Protein AF-A0A087UXR8-F1 (afdb_monomer_lite)

Organism: Stegodyphus mimosarum (NCBI:txid407821)

Structure (mmCIF, N/CA/C/O backbone):
data_AF-A0A087UXR8-F1
#
_entry.id   AF-A0A087UXR8-F1
#
loop_
_atom_site.group_PDB
_atom_site.id
_atom_site.type_symbol
_atom_site.label_atom_id
_atom_site.label_alt_id
_atom_site.label_comp_id
_atom_site.label_asym_id
_atom_site.label_entity_id
_atom_site.label_seq_id
_atom_site.pdbx_PDB_ins_code
_atom_site.Cartn_x
_atom_site.Cartn_y
_atom_site.Cartn_z
_atom_site.occupancy
_atom_site.B_iso_or_equiv
_atom_site.auth_seq_id
_atom_site.auth_comp_id
_atom_site.auth_asym_id
_atom_site.auth_atom_id
_atom_site.pdbx_PDB_model_num
ATOM 1 N N . MET A 1 1 ? -4.639 3.477 21.067 1.00 76.62 1 MET A N 1
ATOM 2 C CA . MET A 1 1 ? -5.639 4.358 20.438 1.00 76.62 1 MET A CA 1
ATOM 3 C C . MET A 1 1 ? -6.968 4.096 21.124 1.00 76.62 1 MET A C 1
ATOM 5 O O . MET A 1 1 ? -7.276 2.928 21.331 1.00 76.62 1 MET A O 1
ATOM 9 N N . SER A 1 2 ? -7.689 5.128 21.560 1.00 96.69 2 SER A N 1
ATOM 10 C CA . SER A 1 2 ? -9.065 4.967 22.051 1.00 96.69 2 SER A CA 1
ATOM 11 C C . SER A 1 2 ? -10.033 4.738 20.884 1.00 96.69 2 SER A C 1
ATOM 13 O O . SER A 1 2 ? -9.681 4.976 19.729 1.00 96.69 2 SER A O 1
ATOM 15 N N . GLU A 1 3 ? -11.257 4.300 21.174 1.00 96.50 3 GLU A N 1
ATOM 16 C CA . GLU A 1 3 ? -12.304 4.108 20.159 1.00 96.50 3 GLU A CA 1
ATOM 17 C C . GLU A 1 3 ? -12.626 5.407 19.404 1.00 96.50 3 GLU A C 1
ATOM 19 O O . GLU A 1 3 ? -12.687 5.420 18.179 1.00 96.50 3 GLU A O 1
ATOM 24 N N . GLU A 1 4 ? -12.725 6.528 20.118 1.00 97.25 4 GLU A N 1
ATOM 25 C CA . GLU A 1 4 ? -12.960 7.843 19.514 1.00 97.25 4 GLU A CA 1
ATOM 26 C C . GLU A 1 4 ? -11.829 8.253 18.555 1.00 97.25 4 GLU A C 1
ATOM 28 O O . GLU A 1 4 ? -12.082 8.743 17.455 1.00 97.25 4 GLU A O 1
ATOM 33 N N . GLN A 1 5 ? -10.572 7.998 18.934 1.00 96.81 5 GLN A N 1
ATOM 34 C CA . GLN A 1 5 ? -9.418 8.265 18.070 1.00 96.81 5 GLN A CA 1
ATOM 35 C C . GLN A 1 5 ? -9.414 7.370 16.825 1.00 96.81 5 GLN A C 1
ATOM 37 O O . GLN A 1 5 ? -9.052 7.839 15.749 1.00 96.81 5 GLN A O 1
ATOM 42 N N . TYR A 1 6 ? -9.825 6.106 16.962 1.00 95.94 6 TYR A N 1
ATOM 43 C CA . TYR A 1 6 ? -9.951 5.178 15.838 1.00 95.94 6 TYR A CA 1
ATOM 44 C C . TYR A 1 6 ? -11.012 5.641 14.840 1.00 95.94 6 TYR A C 1
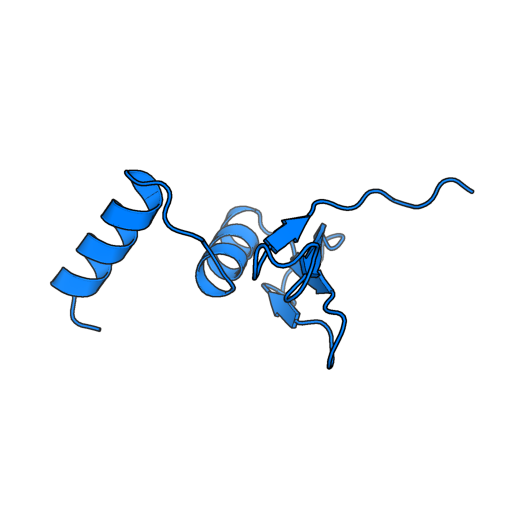ATOM 46 O O . TYR A 1 6 ? -10.733 5.733 13.647 1.00 95.94 6 TYR A O 1
ATOM 54 N N . ILE A 1 7 ? -12.211 5.978 15.327 1.00 97.19 7 ILE A N 1
ATO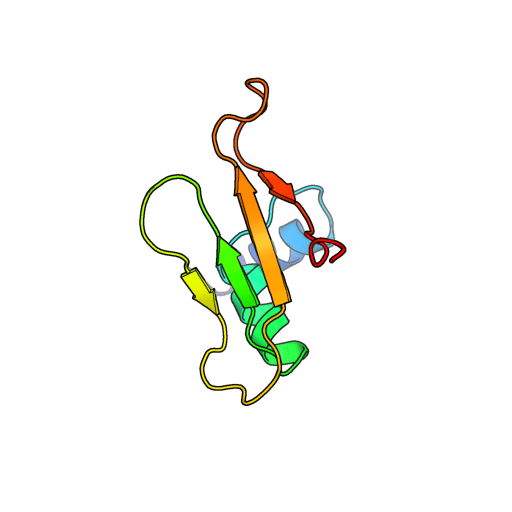M 55 C CA . ILE A 1 7 ? -13.307 6.454 14.476 1.00 97.19 7 ILE A CA 1
ATOM 56 C C . ILE A 1 7 ? -12.870 7.713 13.734 1.00 97.19 7 ILE A C 1
ATOM 58 O O . ILE A 1 7 ? -12.997 7.772 12.514 1.00 97.19 7 ILE A O 1
ATOM 62 N N . LYS A 1 8 ? -12.275 8.676 14.447 1.00 96.75 8 LYS A N 1
ATOM 63 C CA . LYS A 1 8 ? -11.753 9.894 13.830 1.00 96.75 8 LYS A CA 1
ATOM 64 C C . LYS A 1 8 ? -10.712 9.593 12.748 1.00 96.75 8 LYS A C 1
ATOM 66 O O . LYS A 1 8 ? -10.792 10.165 11.671 1.00 96.75 8 LYS A O 1
ATOM 71 N N . TYR A 1 9 ? -9.774 8.679 13.002 1.00 96.19 9 TYR A N 1
ATOM 72 C CA . TYR A 1 9 ? -8.785 8.266 12.003 1.00 96.19 9 TYR A CA 1
ATOM 73 C C . TYR A 1 9 ? -9.449 7.728 10.730 1.00 96.19 9 TYR A C 1
ATOM 75 O O . TYR A 1 9 ? -9.122 8.162 9.627 1.00 96.19 9 TYR A O 1
ATOM 83 N N . CYS A 1 10 ? -10.419 6.821 10.873 1.00 95.81 10 CYS A N 1
ATOM 84 C CA . CYS A 1 10 ? -11.164 6.290 9.735 1.00 95.81 10 CYS A CA 1
ATOM 85 C C . CYS A 1 10 ? -11.932 7.388 8.986 1.00 95.81 10 CYS A C 1
ATOM 87 O O . CYS A 1 10 ? -11.951 7.393 7.757 1.00 95.81 10 CYS A O 1
ATOM 89 N N . GLU A 1 11 ? -12.550 8.329 9.704 1.00 96.94 11 GLU A N 1
ATOM 90 C CA . GLU A 1 11 ? -13.224 9.471 9.087 1.00 96.94 11 GLU A CA 1
ATOM 91 C C . GLU A 1 11 ? -12.255 10.374 8.322 1.00 96.94 11 GLU A C 1
ATOM 93 O O . GLU A 1 11 ? -12.570 10.766 7.199 1.00 96.94 11 GLU A O 1
ATOM 98 N N . ASP A 1 12 ? -11.084 10.669 8.889 1.00 97.00 12 ASP A N 1
ATOM 99 C CA . ASP A 1 12 ? -10.058 11.499 8.261 1.00 97.00 12 ASP A CA 1
ATOM 100 C C . ASP A 1 12 ? -9.543 10.836 6.973 1.00 97.00 12 ASP A C 1
ATOM 102 O O . ASP A 1 12 ? -9.492 11.493 5.931 1.00 97.00 12 ASP A O 1
ATOM 106 N N . ILE A 1 13 ? -9.253 9.530 6.998 1.00 95.44 13 ILE A N 1
ATOM 107 C CA . ILE A 1 13 ? -8.829 8.763 5.812 1.00 95.44 13 ILE A CA 1
ATOM 108 C C . ILE A 1 13 ? -9.886 8.796 4.698 1.00 95.44 13 ILE A C 1
ATOM 110 O O . ILE A 1 13 ? -9.540 8.903 3.525 1.00 95.44 13 ILE A O 1
ATOM 114 N N . VAL A 1 14 ? -11.175 8.722 5.039 1.00 94.88 14 VAL A N 1
ATOM 115 C CA . VAL A 1 14 ? -12.262 8.695 4.044 1.00 94.88 14 VAL A CA 1
ATOM 116 C C . VAL A 1 14 ? -12.606 10.088 3.513 1.00 94.88 14 VAL A C 1
ATOM 118 O O . VAL A 1 14 ? -12.938 10.240 2.338 1.00 94.88 14 VAL A O 1
ATOM 121 N N . LYS A 1 15 ? -12.603 11.104 4.381 1.00 96.69 15 LYS A N 1
ATOM 122 C CA . LYS A 1 15 ? -13.178 12.426 4.083 1.00 96.69 15 LYS A CA 1
ATOM 123 C C . LYS A 1 15 ? -12.138 13.469 3.675 1.00 96.69 15 LYS A C 1
ATOM 125 O O . LYS A 1 15 ? -12.526 14.555 3.247 1.00 96.69 15 LYS A O 1
ATOM 130 N N . THR A 1 16 ? -10.846 13.185 3.818 1.00 95.88 16 THR A N 1
ATOM 131 C CA . THR A 1 16 ? -9.771 14.159 3.572 1.00 95.88 16 THR A CA 1
ATOM 132 C C . THR A 1 16 ? -8.696 13.605 2.640 1.00 95.88 16 THR A C 1
ATOM 134 O O . THR A 1 16 ? -8.687 12.425 2.311 1.00 95.88 16 THR A O 1
ATOM 137 N N . SER A 1 17 ? -7.744 14.455 2.247 1.00 92.50 17 SER A N 1
ATOM 138 C CA . SER A 1 17 ? -6.543 14.051 1.499 1.00 92.50 17 SER A CA 1
ATOM 139 C C . SER A 1 17 ? -5.424 13.537 2.414 1.00 92.50 17 SER A C 1
ATOM 141 O O . SER A 1 17 ? -4.247 13.810 2.173 1.00 92.50 17 SER A O 1
ATOM 143 N N . SER A 1 18 ? -5.784 12.857 3.504 1.00 93.12 18 SER A N 1
ATOM 144 C CA . SER A 1 18 ? -4.812 12.231 4.399 1.00 93.12 18 SER A CA 1
ATOM 145 C C . SER A 1 18 ? -4.056 11.128 3.663 1.00 93.12 18 SER A C 1
ATOM 147 O O . SER A 1 18 ? -4.631 10.357 2.897 1.00 93.12 18 SER A O 1
ATOM 149 N N . TRP A 1 19 ? -2.747 11.067 3.887 1.00 92.19 19 TRP A N 1
ATOM 150 C CA . TRP A 1 19 ? -1.901 10.042 3.292 1.00 92.19 19 TRP A CA 1
ATOM 151 C C . TRP A 1 19 ? -2.121 8.708 4.003 1.00 92.19 19 TRP A C 1
ATOM 153 O O . TRP A 1 19 ? -2.082 8.648 5.231 1.00 92.19 19 TRP A O 1
ATOM 163 N N . GLY A 1 20 ? -2.327 7.647 3.224 1.00 93.19 20 GLY A N 1
ATOM 164 C CA . GLY A 1 20 ? -2.335 6.274 3.724 1.00 93.19 20 GLY A CA 1
ATOM 165 C C . GLY A 1 20 ? -0.928 5.678 3.793 1.00 93.19 20 GLY A C 1
ATOM 166 O O . GLY A 1 20 ? 0.006 6.155 3.143 1.00 93.19 20 GLY A O 1
ATOM 167 N N . GLY A 1 21 ? -0.783 4.603 4.559 1.00 93.56 21 GLY A N 1
ATOM 168 C CA . GLY A 1 21 ? 0.474 3.879 4.709 1.00 93.56 21 GLY A CA 1
ATOM 169 C C . GLY A 1 21 ? 0.269 2.379 4.894 1.00 93.56 21 GLY A C 1
ATOM 170 O O . GLY A 1 21 ? -0.632 1.771 4.317 1.00 93.56 21 GLY A O 1
ATOM 171 N N . HIS A 1 22 ? 1.129 1.763 5.707 1.00 94.00 22 HIS A N 1
ATOM 172 C CA . HIS A 1 22 ? 1.128 0.311 5.902 1.00 94.00 22 HIS A CA 1
ATOM 173 C C . HIS A 1 22 ? -0.197 -0.227 6.471 1.00 94.00 22 HIS A C 1
ATOM 175 O O . HIS A 1 22 ? -0.626 -1.307 6.075 1.00 94.00 22 HIS A O 1
ATOM 181 N N . VAL A 1 23 ? -0.870 0.524 7.352 1.00 95.56 23 VAL A N 1
ATOM 182 C CA . VAL A 1 23 ? -2.160 0.117 7.941 1.00 95.56 23 VAL A CA 1
ATOM 183 C C . VAL A 1 23 ? -3.238 -0.012 6.863 1.00 95.56 23 VAL A C 1
ATOM 185 O O . VAL A 1 23 ? -3.935 -1.026 6.812 1.00 95.56 23 VAL A O 1
ATOM 188 N N . GLU A 1 24 ? -3.330 0.960 5.954 1.00 96.88 24 GLU A N 1
ATOM 189 C CA . GLU A 1 24 ? -4.290 0.931 4.844 1.00 96.88 24 GLU A CA 1
ATOM 190 C C . GLU A 1 24 ? -3.947 -0.185 3.859 1.00 96.88 24 GLU A C 1
ATOM 192 O O . GLU A 1 24 ? -4.840 -0.896 3.409 1.00 96.88 24 GLU A O 1
ATOM 197 N N . ILE A 1 25 ? -2.659 -0.389 3.563 1.00 97.25 25 ILE A N 1
ATOM 198 C CA . ILE A 1 25 ? -2.201 -1.477 2.688 1.00 97.25 25 ILE A CA 1
ATOM 199 C C . ILE A 1 25 ? -2.561 -2.843 3.290 1.00 97.25 25 ILE A C 1
ATOM 201 O O . ILE A 1 25 ? -3.052 -3.711 2.572 1.00 97.25 25 ILE A O 1
ATOM 205 N N . GLN A 1 26 ? -2.396 -3.033 4.603 1.00 97.31 26 GLN A N 1
ATOM 206 C CA . GLN A 1 26 ? -2.806 -4.263 5.284 1.00 97.31 26 GLN A CA 1
ATOM 207 C C . GLN A 1 26 ? -4.323 -4.466 5.239 1.00 97.31 26 GLN A C 1
ATOM 209 O O . GLN A 1 26 ? -4.786 -5.565 4.937 1.00 97.31 26 GLN A O 1
ATOM 214 N N . ALA A 1 27 ? -5.108 -3.415 5.489 1.00 96.69 27 ALA A N 1
ATOM 215 C CA . ALA A 1 27 ? -6.563 -3.490 5.395 1.00 96.69 27 ALA A CA 1
ATOM 216 C C . ALA A 1 27 ? -7.023 -3.840 3.968 1.00 96.69 27 ALA A C 1
ATOM 218 O O . ALA A 1 27 ? -7.880 -4.705 3.787 1.00 96.69 27 ALA A O 1
ATOM 219 N N . LEU A 1 28 ? -6.423 -3.215 2.951 1.00 96.88 28 LEU A N 1
ATOM 220 C CA . LEU A 1 28 ? -6.725 -3.472 1.544 1.00 96.88 28 LEU A CA 1
ATOM 221 C C . LEU A 1 28 ? -6.302 -4.874 1.103 1.00 96.88 28 LEU A C 1
ATOM 223 O O . LEU A 1 28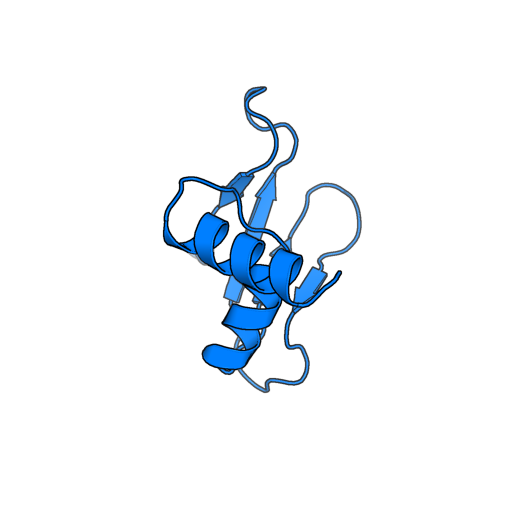 ? -7.052 -5.518 0.375 1.00 96.88 28 LEU A O 1
ATOM 227 N N . SER A 1 29 ? -5.144 -5.360 1.555 1.00 97.62 29 SER A N 1
ATOM 228 C CA . SER A 1 29 ? -4.684 -6.734 1.318 1.00 97.62 29 SER A CA 1
ATOM 229 C C . SER A 1 29 ? -5.728 -7.749 1.791 1.00 97.62 29 SER A C 1
ATOM 231 O O . SER A 1 29 ? -6.198 -8.568 0.996 1.00 97.62 29 SER A O 1
ATOM 233 N N . ASN A 1 30 ? -6.213 -7.578 3.026 1.00 96.38 30 ASN A N 1
ATOM 234 C CA . ASN A 1 30 ? -7.226 -8.444 3.626 1.00 96.38 30 ASN A CA 1
ATOM 235 C C . ASN A 1 30 ? -8.576 -8.380 2.889 1.00 96.38 30 ASN A C 1
ATOM 237 O O . ASN A 1 30 ? -9.211 -9.410 2.672 1.00 96.38 30 ASN A O 1
ATOM 241 N N . ILE A 1 31 ? -9.032 -7.182 2.497 1.00 96.62 31 ILE A N 1
ATOM 242 C CA . ILE A 1 31 ? -10.309 -6.998 1.779 1.00 96.62 31 ILE A CA 1
ATOM 243 C C . ILE A 1 31 ? -10.238 -7.598 0.370 1.00 96.62 31 ILE A C 1
ATOM 245 O O . ILE A 1 31 ? -11.195 -8.218 -0.094 1.00 96.62 31 ILE A O 1
ATOM 249 N N . CYS A 1 32 ? -9.111 -7.414 -0.315 1.00 95.94 32 CYS A N 1
ATOM 250 C CA . CYS A 1 32 ? -8.899 -7.927 -1.664 1.00 95.94 32 CYS A CA 1
ATOM 251 C C . CYS A 1 32 ? -8.538 -9.418 -1.689 1.00 95.94 32 CYS A C 1
ATOM 253 O O . CYS A 1 32 ? -8.596 -10.022 -2.761 1.00 95.94 32 CYS A O 1
ATOM 255 N N . GLY A 1 33 ? -8.137 -9.993 -0.552 1.00 96.56 33 GLY A N 1
ATOM 256 C CA . GLY A 1 33 ? -7.633 -11.361 -0.455 1.00 96.56 33 GLY A CA 1
ATOM 257 C C . GLY A 1 33 ? -6.362 -11.577 -1.276 1.00 96.56 33 GLY A C 1
ATOM 258 O O . GLY A 1 33 ? -6.212 -12.621 -1.910 1.00 96.56 33 GLY A O 1
ATOM 259 N N . LYS A 1 34 ? -5.487 -10.566 -1.353 1.00 97.31 34 LYS A N 1
ATOM 260 C CA . LYS A 1 34 ? -4.270 -10.605 -2.176 1.00 97.31 34 LYS A CA 1
ATOM 261 C C . LYS A 1 34 ? -3.087 -10.016 -1.429 1.00 97.31 34 LYS A C 1
ATOM 263 O O . LYS A 1 34 ? -3.216 -8.887 -0.963 1.00 97.31 34 LYS A O 1
ATOM 268 N N . PRO A 1 35 ? -1.923 -10.683 -1.435 1.00 97.69 35 PRO A N 1
ATOM 269 C CA . PRO A 1 35 ? -0.739 -10.124 -0.813 1.00 97.69 35 PRO A CA 1
ATOM 270 C C . PRO A 1 35 ? -0.299 -8.853 -1.554 1.00 97.69 35 PRO A C 1
ATOM 272 O O . PRO A 1 35 ? -0.351 -8.781 -2.787 1.00 97.69 35 PRO A O 1
ATOM 275 N N . MET A 1 36 ? 0.147 -7.845 -0.807 1.00 98.00 36 MET A N 1
ATOM 276 C CA . MET A 1 36 ? 0.654 -6.580 -1.344 1.00 98.00 36 MET A CA 1
ATOM 277 C C . MET A 1 36 ? 2.100 -6.370 -0.899 1.00 98.00 36 MET A C 1
ATOM 279 O O . MET A 1 36 ? 2.379 -6.336 0.296 1.00 98.00 36 MET A O 1
ATOM 283 N N . GLU A 1 37 ? 3.019 -6.229 -1.851 1.00 97.44 37 GLU A N 1
ATOM 284 C CA . GLU A 1 37 ? 4.444 -6.022 -1.596 1.00 97.44 37 GLU A CA 1
ATOM 285 C C . GLU A 1 37 ? 4.843 -4.571 -1.880 1.00 97.44 37 GLU A C 1
ATOM 287 O O . GLU A 1 37 ? 4.689 -4.059 -2.991 1.00 97.44 37 GLU A O 1
ATOM 292 N N . VAL A 1 38 ? 5.380 -3.915 -0.855 1.00 97.31 38 VAL A N 1
ATOM 293 C CA . VAL A 1 38 ? 5.926 -2.564 -0.910 1.00 97.31 38 VAL A CA 1
ATOM 294 C C . VAL A 1 38 ? 7.432 -2.656 -1.106 1.00 97.31 38 VAL A C 1
ATOM 296 O O . VAL A 1 38 ? 8.166 -2.987 -0.172 1.00 97.31 38 VAL A O 1
ATOM 299 N N . ILE A 1 39 ? 7.897 -2.327 -2.307 1.00 96.31 39 ILE A N 1
ATOM 300 C CA . ILE A 1 39 ? 9.325 -2.212 -2.608 1.00 96.31 39 ILE A CA 1
ATOM 301 C C . ILE A 1 39 ? 9.788 -0.807 -2.229 1.00 96.31 39 ILE A C 1
ATOM 303 O O . ILE A 1 39 ? 9.192 0.180 -2.656 1.00 96.31 39 ILE A O 1
ATOM 307 N N . GLN A 1 40 ? 10.871 -0.707 -1.465 1.00 93.94 40 GLN A N 1
ATOM 308 C CA . GLN A 1 40 ? 11.475 0.560 -1.052 1.00 93.94 40 GLN A CA 1
ATOM 309 C C . GLN A 1 40 ? 12.965 0.585 -1.396 1.00 93.94 40 GLN A C 1
ATOM 311 O O . GLN A 1 40 ? 13.605 -0.457 -1.497 1.00 93.94 40 GLN A O 1
ATOM 316 N N . ALA A 1 41 ? 13.516 1.785 -1.584 1.00 90.38 41 ALA A N 1
ATOM 317 C CA . ALA A 1 41 ? 14.925 1.949 -1.948 1.00 90.38 41 ALA A CA 1
ATOM 318 C C . ALA A 1 41 ? 15.894 1.496 -0.840 1.00 90.38 41 ALA A C 1
ATOM 320 O O . ALA A 1 41 ? 16.991 1.027 -1.131 1.00 90.38 41 ALA A O 1
ATOM 321 N N . GLU A 1 42 ? 15.492 1.642 0.424 1.00 88.19 42 GLU A N 1
ATOM 322 C CA . GLU A 1 42 ? 16.307 1.310 1.591 1.00 88.19 42 GLU A CA 1
ATOM 323 C C . GLU A 1 42 ? 15.647 0.211 2.422 1.00 88.19 42 GLU A C 1
ATOM 325 O O . GLU A 1 42 ? 14.518 0.367 2.890 1.00 88.19 42 GLU A O 1
ATOM 330 N N . GLY A 1 43 ? 16.388 -0.867 2.674 1.00 89.69 43 GLY A N 1
ATOM 331 C CA . GLY A 1 43 ? 15.917 -1.994 3.475 1.00 89.69 43 GLY A CA 1
ATOM 332 C C . GLY A 1 43 ? 15.087 -3.015 2.684 1.00 89.69 43 GLY A C 1
ATOM 333 O O . GLY A 1 43 ? 14.941 -2.901 1.468 1.00 89.69 43 GLY A O 1
ATOM 334 N N . PRO A 1 44 ? 14.588 -4.062 3.363 1.00 94.50 44 PRO A N 1
ATOM 335 C CA . PRO A 1 44 ? 13.798 -5.109 2.723 1.00 94.50 44 PRO A CA 1
ATOM 336 C C . PRO A 1 44 ? 12.416 -4.600 2.297 1.00 94.50 44 PRO A C 1
ATOM 338 O O . PRO A 1 44 ? 11.870 -3.675 2.907 1.00 94.50 44 PRO A O 1
ATOM 341 N N . SER A 1 45 ? 11.822 -5.24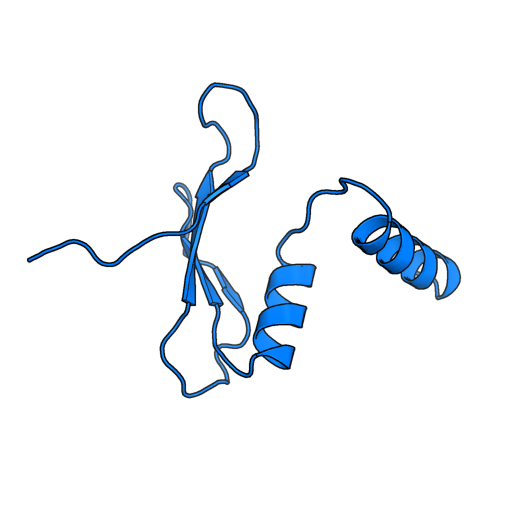5 1.289 1.00 95.44 45 SER A N 1
ATOM 342 C CA . SER A 1 45 ? 10.403 -5.061 0.973 1.00 95.44 45 SER A CA 1
ATOM 343 C C . SER A 1 45 ? 9.526 -5.417 2.174 1.00 95.44 45 SER A C 1
ATOM 345 O O . SER A 1 45 ? 9.858 -6.305 2.963 1.00 95.44 45 SER A O 1
ATOM 347 N N . VAL A 1 46 ? 8.375 -4.757 2.281 1.00 95.25 46 VAL A N 1
ATOM 348 C CA . VAL A 1 46 ? 7.349 -5.080 3.281 1.00 95.25 46 VAL A CA 1
ATOM 349 C C . VAL A 1 46 ? 6.184 -5.758 2.578 1.00 95.25 46 VAL A C 1
ATOM 351 O O . VAL A 1 46 ? 5.688 -5.238 1.583 1.00 95.25 46 VAL A O 1
ATOM 354 N N . ILE A 1 47 ? 5.737 -6.901 3.091 1.00 96.69 47 ILE A N 1
ATOM 355 C CA . ILE A 1 47 ? 4.627 -7.662 2.510 1.00 96.69 47 ILE A CA 1
ATOM 356 C C . ILE A 1 47 ? 3.458 -7.642 3.491 1.00 96.69 47 ILE A C 1
ATOM 358 O O . ILE A 1 47 ? 3.619 -7.987 4.659 1.00 96.69 47 ILE A O 1
ATOM 362 N N . ALA A 1 48 ? 2.292 -7.228 3.006 1.00 97.25 48 ALA A N 1
ATOM 363 C CA . ALA A 1 48 ? 1.033 -7.252 3.733 1.00 97.25 48 ALA A CA 1
ATOM 364 C C . ALA A 1 48 ? 0.141 -8.380 3.207 1.00 97.25 48 ALA A C 1
ATOM 366 O O . ALA A 1 48 ? -0.087 -8.472 1.998 1.00 97.25 48 ALA A O 1
ATOM 367 N N . GLY A 1 49 ? -0.407 -9.196 4.107 1.00 95.31 49 GLY A N 1
ATOM 368 C CA . GLY A 1 49 ? -1.277 -10.326 3.761 1.00 95.31 49 GLY A CA 1
ATOM 369 C C . GLY A 1 49 ? -0.539 -11.494 3.100 1.00 95.31 49 GLY A C 1
ATOM 370 O O . GLY A 1 49 ? -1.049 -12.071 2.142 1.00 95.31 49 GLY A O 1
ATOM 371 N N . ASP A 1 50 ? 0.681 -11.806 3.556 1.00 93.81 50 ASP A N 1
ATOM 372 C CA . ASP A 1 50 ? 1.514 -12.905 3.025 1.00 93.81 50 ASP A CA 1
ATOM 373 C C . ASP A 1 50 ? 0.864 -14.292 3.218 1.00 93.81 50 ASP A C 1
ATOM 375 O O . ASP A 1 50 ? 1.273 -15.270 2.601 1.00 93.81 50 ASP A O 1
ATOM 379 N N . GLU A 1 51 ? -0.193 -14.383 4.030 1.00 94.56 51 GLU A N 1
ATOM 380 C CA . GLU A 1 51 ? -1.048 -15.563 4.163 1.00 94.56 51 GLU A CA 1
ATOM 381 C C . GLU A 1 51 ? -1.930 -15.845 2.934 1.00 94.56 51 GLU A C 1
ATOM 383 O O . GLU A 1 51 ? -2.493 -16.936 2.817 1.00 94.56 51 GLU A O 1
ATOM 388 N N . HIS A 1 52 ? -2.098 -14.877 2.029 1.00 94.94 52 HIS A N 1
ATOM 389 C CA . HIS A 1 52 ? -2.937 -15.030 0.847 1.00 94.94 52 HIS A CA 1
ATOM 390 C C . HIS A 1 52 ? -2.185 -15.733 -0.289 1.00 94.94 52 HIS A C 1
ATOM 392 O O . HIS A 1 52 ? -1.213 -15.212 -0.832 1.00 94.94 52 HIS A O 1
ATOM 398 N N . ASP A 1 53 ? -2.702 -16.883 -0.726 1.00 92.25 53 ASP A N 1
ATOM 399 C CA . ASP A 1 53 ? -2.163 -17.641 -1.860 1.00 92.25 53 ASP A CA 1
ATOM 400 C C . ASP A 1 53 ? -2.670 -17.066 -3.196 1.00 92.25 53 ASP A C 1
ATOM 402 O O . ASP A 1 53 ? -3.567 -17.586 -3.860 1.00 92.25 53 ASP A O 1
ATOM 406 N N . SER A 1 54 ? -2.181 -15.878 -3.544 1.00 93.88 54 SER A N 1
ATOM 407 C CA . SER A 1 54 ? -2.518 -15.176 -4.783 1.00 93.88 54 SER A CA 1
ATOM 408 C C . SER A 1 54 ? -1.324 -14.373 -5.293 1.00 93.88 54 SER A C 1
ATOM 410 O O . SER A 1 54 ? -0.452 -14.002 -4.508 1.00 93.88 54 SER A O 1
ATOM 412 N N . PRO A 1 55 ? -1.264 -14.054 -6.601 1.00 93.50 55 PRO A N 1
ATOM 413 C CA . PRO A 1 55 ? -0.207 -13.202 -7.127 1.00 93.50 55 PRO A CA 1
ATOM 414 C C . PRO A 1 55 ? -0.152 -11.859 -6.395 1.00 93.50 55 PRO A C 1
ATOM 416 O O . PRO A 1 55 ? -1.176 -11.183 -6.243 1.00 93.50 55 PRO A O 1
ATOM 419 N N . ARG A 1 56 ? 1.057 -11.481 -5.973 1.00 94.12 56 ARG A N 1
ATOM 420 C CA . ARG A 1 56 ? 1.317 -10.241 -5.240 1.00 94.12 56 ARG A CA 1
ATOM 421 C C . ARG A 1 56 ? 1.019 -9.021 -6.100 1.00 94.12 56 ARG A C 1
ATOM 423 O O . ARG A 1 56 ? 1.451 -8.945 -7.251 1.00 94.12 56 ARG A O 1
ATOM 430 N N . LEU A 1 57 ? 0.332 -8.043 -5.520 1.00 96.56 57 LEU A N 1
ATOM 431 C CA . LEU A 1 57 ? 0.298 -6.689 -6.062 1.00 96.56 57 LEU A CA 1
ATOM 432 C C . LEU A 1 57 ? 1.531 -5.944 -5.566 1.00 96.56 57 LEU A C 1
ATOM 434 O O . LEU A 1 57 ? 1.794 -5.913 -4.369 1.00 96.56 57 LEU A O 1
ATOM 438 N N . ILE A 1 58 ? 2.286 -5.351 -6.482 1.00 97.00 58 ILE A N 1
ATOM 439 C CA . ILE A 1 58 ? 3.517 -4.640 -6.145 1.00 97.00 58 ILE A CA 1
ATOM 440 C C . ILE A 1 58 ? 3.244 -3.139 -6.205 1.00 97.00 58 ILE A C 1
ATOM 442 O O . ILE A 1 58 ? 2.635 -2.644 -7.156 1.00 97.00 58 ILE A O 1
ATOM 446 N N . ILE A 1 59 ? 3.717 -2.415 -5.197 1.00 96.88 59 ILE A N 1
ATOM 447 C CA . ILE A 1 59 ? 3.757 -0.953 -5.170 1.00 96.88 59 ILE A CA 1
ATOM 448 C C . ILE A 1 59 ? 5.155 -0.495 -4.765 1.00 96.88 59 ILE A C 1
ATOM 450 O O . ILE A 1 59 ? 5.858 -1.176 -4.021 1.00 96.88 59 ILE A O 1
ATOM 454 N N . SER A 1 60 ? 5.581 0.653 -5.283 1.00 95.88 60 SER A N 1
ATOM 455 C CA . SER A 1 60 ? 6.906 1.207 -4.984 1.00 95.88 60 SER A CA 1
ATOM 456 C C . SER A 1 60 ? 6.790 2.412 -4.064 1.00 95.88 60 SER A C 1
ATOM 458 O O . SER A 1 60 ? 5.974 3.298 -4.315 1.00 95.88 60 SER A O 1
ATOM 460 N N . TYR A 1 61 ? 7.603 2.437 -3.012 1.00 94.94 61 TYR A N 1
ATOM 461 C CA . TYR A 1 61 ? 7.659 3.497 -2.019 1.00 94.94 61 TYR A CA 1
ATOM 462 C C . TYR A 1 61 ? 8.910 4.355 -2.187 1.00 94.94 61 TYR A C 1
ATOM 464 O O . TYR A 1 61 ? 10.041 3.864 -2.213 1.00 94.94 61 TYR A O 1
ATOM 472 N N . HIS A 1 62 ? 8.692 5.661 -2.260 1.00 91.56 62 HIS A N 1
ATOM 473 C CA . HIS A 1 62 ? 9.692 6.658 -2.604 1.00 91.56 62 HIS A CA 1
ATOM 474 C C . HIS A 1 62 ? 9.750 7.719 -1.514 1.00 91.56 62 HIS A C 1
ATOM 476 O O . HIS A 1 62 ? 8.773 8.425 -1.332 1.00 91.56 62 HIS A O 1
ATOM 482 N N . ARG A 1 63 ? 10.875 7.872 -0.806 1.00 83.69 63 ARG A N 1
ATOM 483 C CA . ARG A 1 63 ? 10.995 8.846 0.305 1.00 83.69 63 ARG A CA 1
ATOM 484 C C . ARG A 1 63 ? 11.487 10.235 -0.110 1.00 83.69 63 ARG A C 1
ATOM 486 O O . ARG A 1 63 ? 11.255 11.219 0.587 1.00 83.69 63 ARG A O 1
ATOM 493 N N . HIS A 1 64 ? 12.228 10.308 -1.215 1.00 78.06 64 HIS A N 1
ATOM 494 C CA . HIS A 1 64 ? 12.989 11.503 -1.607 1.00 78.06 64 HIS A CA 1
ATOM 495 C C . HIS A 1 64 ? 12.765 11.916 -3.062 1.00 78.06 64 HIS A C 1
ATOM 497 O O . HIS A 1 64 ? 13.538 12.699 -3.616 1.00 78.06 64 HIS A O 1
ATOM 503 N N . VAL A 1 65 ? 11.723 11.396 -3.711 1.00 64.19 65 VAL A N 1
ATOM 504 C CA . VAL A 1 65 ? 11.479 11.683 -5.124 1.00 64.19 65 VAL A CA 1
ATOM 505 C C . VAL A 1 65 ? 11.129 13.169 -5.295 1.00 64.19 65 VAL A C 1
ATOM 507 O O . VAL A 1 65 ? 10.159 13.677 -4.739 1.00 64.19 65 VAL A O 1
ATOM 510 N N . TYR A 1 66 ? 11.996 13.883 -6.021 1.00 59.25 66 TYR A N 1
ATOM 511 C CA . TYR A 1 66 ? 11.886 15.309 -6.366 1.00 59.25 66 TYR A CA 1
ATOM 512 C C . TYR A 1 66 ? 11.754 16.291 -5.184 1.00 59.25 66 TYR A C 1
ATOM 514 O O . TYR A 1 66 ? 11.270 17.404 -5.366 1.00 59.25 66 TYR A O 1
ATOM 522 N N . GLY A 1 67 ? 12.177 15.909 -3.973 1.00 63.34 67 GLY A N 1
ATOM 523 C CA . GLY A 1 67 ? 12.033 16.755 -2.778 1.00 63.34 67 GLY A CA 1
ATOM 524 C C . GLY A 1 67 ? 10.588 16.913 -2.281 1.00 63.34 67 GLY A C 1
ATOM 525 O O . GLY A 1 67 ? 10.342 17.733 -1.402 1.00 63.34 67 GLY A O 1
ATOM 526 N N . LEU A 1 68 ? 9.646 16.128 -2.821 1.00 67.06 68 LEU A N 1
ATOM 527 C CA . LEU A 1 68 ? 8.217 16.169 -2.484 1.00 67.06 68 LEU A CA 1
ATOM 528 C C . LEU A 1 68 ? 7.836 15.245 -1.314 1.00 67.06 68 LEU A C 1
ATOM 530 O O . LEU A 1 68 ? 6.681 15.234 -0.896 1.00 67.06 68 LEU A O 1
ATOM 534 N N . GLY A 1 69 ? 8.806 14.513 -0.762 1.00 81.31 69 GLY A N 1
ATOM 535 C CA . GLY A 1 69 ? 8.611 13.614 0.372 1.00 81.31 69 GLY A CA 1
ATOM 536 C C . GLY A 1 69 ? 8.193 12.204 -0.038 1.00 81.31 69 GLY A C 1
ATOM 537 O O . GLY A 1 69 ? 8.605 11.694 -1.082 1.00 81.31 69 GLY A O 1
ATOM 538 N N . GLU A 1 70 ? 7.424 11.569 0.841 1.00 88.44 70 GLU A N 1
ATOM 539 C CA . GLU A 1 70 ? 7.055 10.158 0.766 1.00 88.44 70 GLU A CA 1
ATOM 540 C C . GLU A 1 70 ? 5.908 9.922 -0.227 1.00 88.44 70 GLU A C 1
ATOM 542 O O . GLU A 1 70 ? 4.905 10.629 -0.191 1.00 88.44 70 GLU A O 1
ATOM 547 N N . HIS A 1 71 ? 6.042 8.942 -1.127 1.00 92.38 71 HIS A N 1
ATOM 548 C CA . HIS A 1 71 ? 5.039 8.652 -2.151 1.00 92.38 71 HIS A CA 1
ATOM 549 C C . HIS A 1 71 ? 4.992 7.185 -2.582 1.00 92.38 71 HIS A C 1
ATOM 551 O O . HIS A 1 71 ? 6.023 6.515 -2.657 1.00 92.38 71 HIS A O 1
ATOM 557 N N . TYR A 1 72 ? 3.792 6.706 -2.920 1.00 94.31 72 TYR A N 1
ATOM 558 C CA . TYR A 1 72 ? 3.562 5.374 -3.476 1.00 94.31 72 TYR A CA 1
ATOM 559 C C . TYR A 1 72 ? 3.207 5.460 -4.958 1.00 94.31 72 TYR A C 1
ATOM 561 O O . TYR A 1 72 ? 2.280 6.172 -5.328 1.00 94.31 72 TYR A O 1
ATOM 569 N N . ASN A 1 73 ? 3.894 4.677 -5.787 1.00 94.75 73 ASN A N 1
ATOM 570 C CA . ASN A 1 73 ? 3.599 4.548 -7.212 1.00 94.75 73 ASN A CA 1
ATOM 57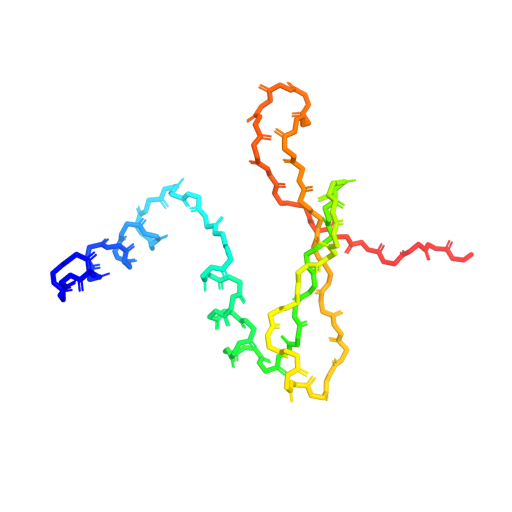1 C C . ASN A 1 73 ? 3.159 3.123 -7.558 1.00 94.75 73 ASN A C 1
ATOM 573 O O . ASN A 1 73 ? 3.757 2.146 -7.090 1.00 94.75 73 ASN A O 1
ATOM 577 N N . SER A 1 74 ? 2.173 3.012 -8.451 1.00 94.94 74 SER A N 1
ATOM 578 C CA . SER A 1 74 ? 1.853 1.755 -9.130 1.00 94.94 74 SER A CA 1
ATOM 579 C C . SER A 1 74 ? 3.008 1.333 -10.034 1.00 94.94 74 SER A C 1
ATOM 581 O O . SER A 1 74 ? 3.611 2.178 -10.698 1.00 94.94 74 SER A O 1
ATOM 583 N N . VAL A 1 75 ? 3.266 0.032 -10.122 1.00 95.38 75 VAL A N 1
ATOM 584 C CA . VAL A 1 75 ? 4.217 -0.527 -11.087 1.00 95.38 75 VAL A CA 1
ATOM 585 C C . VAL A 1 75 ? 3.496 -1.400 -12.103 1.00 95.38 75 VAL A C 1
ATOM 587 O O . VAL A 1 75 ? 2.413 -1.924 -11.845 1.00 95.38 75 VAL A O 1
ATOM 590 N N . VAL A 1 76 ? 4.119 -1.564 -13.265 1.00 94.00 76 VAL A N 1
ATOM 591 C CA . VAL A 1 76 ? 3.693 -2.517 -14.290 1.00 94.00 76 VAL A CA 1
ATOM 592 C C . VAL A 1 76 ? 4.832 -3.497 -14.555 1.00 94.00 76 VAL A C 1
ATOM 594 O O . VAL A 1 76 ? 5.997 -3.117 -14.397 1.00 94.00 76 VAL A O 1
ATOM 597 N N . PRO A 1 77 ? 4.534 -4.747 -14.947 1.00 91.50 77 PRO A N 1
ATOM 598 C CA . PRO A 1 77 ? 5.564 -5.676 -15.388 1.00 91.50 77 PRO A CA 1
ATOM 599 C C . PRO A 1 77 ? 6.415 -5.049 -16.496 1.00 91.50 77 PRO A C 1
ATOM 601 O O . PRO A 1 77 ? 5.881 -4.411 -17.406 1.00 91.50 77 PRO A O 1
ATOM 604 N N . ALA A 1 78 ? 7.733 -5.231 -16.421 1.00 89.31 78 ALA A N 1
ATOM 605 C CA . ALA A 1 78 ? 8.613 -4.827 -17.507 1.00 89.31 78 ALA A CA 1
ATOM 606 C C . ALA A 1 78 ? 8.239 -5.614 -18.772 1.00 89.31 78 ALA A C 1
ATOM 608 O O . ALA A 1 78 ? 8.049 -6.831 -18.711 1.00 89.31 78 ALA A O 1
ATOM 609 N N . ALA A 1 79 ? 8.116 -4.921 -19.904 1.00 84.12 79 ALA A N 1
ATOM 610 C CA . ALA A 1 79 ? 7.943 -5.586 -21.187 1.00 84.12 79 ALA A CA 1
ATOM 611 C C . ALA A 1 79 ? 9.208 -6.399 -21.499 1.00 84.12 79 ALA A C 1
ATOM 613 O O . ALA A 1 79 ? 10.320 -5.887 -21.346 1.00 84.12 79 ALA A O 1
ATOM 614 N N . CYS A 1 80 ? 9.019 -7.660 -21.883 1.00 62.72 80 CYS A N 1
ATOM 615 C CA . CYS A 1 80 ? 10.087 -8.513 -22.394 1.00 62.72 80 CYS A CA 1
ATOM 616 C C . CYS A 1 80 ? 10.463 -8.126 -23.826 1.00 62.72 80 CYS A C 1
ATOM 618 O O . CYS A 1 80 ? 9.544 -7.762 -24.595 1.00 62.72 80 CYS A O 1
#

pLDDT: mean 92.18, std 8.54, range [59.25, 98.0]

Foldseek 3Di:
DDPVVVVVVVCCVVPHPDDDDDVVQLVVCVVVLAKEWEAEPDDDIDIHNPVRPDDYQYWYWDADPPNPGID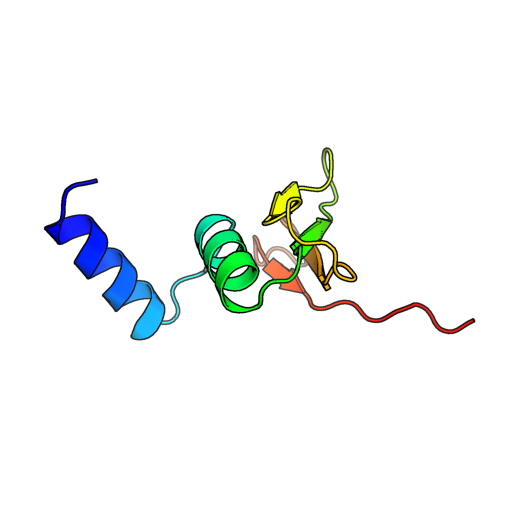IDGDDDDDD

Sequence (80 aa):
MSEEQYIKYCEDIVKTSSWGGHVEIQALSNICGKPMEVIQAEGPSVIAGDEHDSPRLIISYHRHVYGLGEHYNSVVPAAC

InterPro domains:
  IPR003323 OTU domain [PF02338] (3-72)
  IPR003323 OTU domain [PS50802] (1-78)
  IPR038765 Papain-like cysteine peptidase superfamily [SSF54001] (4-78)
  IPR050704 Peptidase C85-like [PTHR12419] (4-76)

Secondary structure (DSSP, 8-state):
--HHHHHHHHHHHHHS-PPP-HHHHHHHHHHHTS-EEEEESSS--EEE-TT--SPPEEEEEESSGGGS--EEEE--PPP-

Radius of gyration: 14.6 Å; chains: 1; bounding box: 30×34×44 Å